Protein AF-A0A8T5IUH4-F1 (afdb_monomer_lite)

Foldseek 3Di:
DVVVVVVVVVVVVPDDDDQFDDWQVQKDFQDLEQGLWIGGPVNHDPDSVVDDYDPDQDPNGPPPVQWGWTQDPRDTGTDGD

Structure (mmCIF, N/CA/C/O backbone):
data_AF-A0A8T5IUH4-F1
#
_entry.id   AF-A0A8T5IUH4-F1
#
loop_
_atom_site.group_PDB
_atom_site.id
_atom_site.type_symbol
_atom_site.label_atom_id
_atom_site.label_alt_id
_atom_site.label_comp_id
_atom_site.label_asym_id
_atom_site.label_entity_id
_atom_site.label_seq_id
_atom_site.pdbx_PDB_ins_code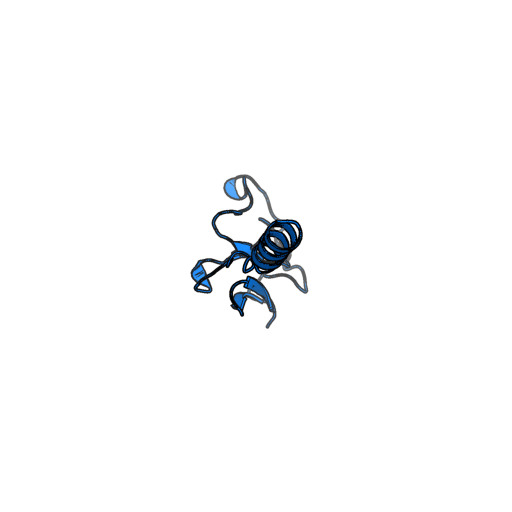
_atom_site.Cartn_x
_atom_site.Cartn_y
_atom_site.Cartn_z
_atom_site.occupancy
_atom_site.B_iso_or_equiv
_atom_site.auth_seq_id
_atom_site.auth_comp_id
_atom_site.auth_asym_id
_atom_site.auth_atom_id
_atom_site.pdbx_PDB_model_num
ATOM 1 N N . MET A 1 1 ? 0.490 -19.579 44.427 1.00 61.72 1 MET A N 1
ATOM 2 C CA . MET A 1 1 ? 1.545 -19.062 43.520 1.00 61.72 1 MET A CA 1
ATOM 3 C C . MET A 1 1 ? 1.552 -19.722 42.140 1.00 61.72 1 MET A C 1
ATOM 5 O O . MET A 1 1 ? 1.591 -18.997 41.159 1.00 61.72 1 MET A O 1
ATOM 9 N N . LYS A 1 2 ? 1.434 -21.055 42.028 1.00 58.47 2 LYS A N 1
ATOM 10 C CA . LYS A 1 2 ? 1.405 -21.771 40.732 1.00 58.47 2 LYS A CA 1
ATOM 11 C C . LYS A 1 2 ? 0.251 -21.346 39.800 1.00 58.47 2 LYS A C 1
ATOM 13 O O . LYS A 1 2 ? 0.466 -21.162 38.611 1.00 58.47 2 LYS A O 1
ATOM 18 N N . TYR A 1 3 ? -0.934 -21.081 40.358 1.00 64.31 3 TYR A N 1
ATOM 19 C CA . TYR A 1 3 ? -2.095 -20.569 39.609 1.00 64.31 3 TYR A CA 1
ATOM 20 C C . TYR A 1 3 ? -2.022 -19.071 39.272 1.00 64.31 3 TYR A C 1
ATOM 22 O O . TYR A 1 3 ? -2.642 -18.637 38.310 1.00 64.31 3 TYR A O 1
ATOM 30 N N . LEU A 1 4 ? -1.240 -18.288 40.027 1.00 61.78 4 LEU A N 1
ATOM 31 C CA . LEU A 1 4 ? -1.059 -16.852 39.779 1.00 61.78 4 LEU A CA 1
ATOM 32 C C . LEU A 1 4 ? -0.200 -16.620 38.525 1.00 61.78 4 LEU A C 1
ATOM 34 O O . LEU A 1 4 ? -0.506 -15.755 37.716 1.00 61.78 4 LEU A O 1
ATOM 38 N N . ILE A 1 5 ? 0.823 -17.459 38.331 1.00 63.09 5 ILE A N 1
ATOM 39 C CA . ILE A 1 5 ? 1.654 -17.481 37.117 1.00 63.09 5 ILE A CA 1
ATOM 40 C C . ILE A 1 5 ? 0.835 -17.961 35.907 1.00 63.09 5 ILE A C 1
ATOM 42 O O . ILE A 1 5 ? 0.968 -17.407 34.820 1.00 63.09 5 ILE A O 1
ATOM 46 N N . LEU A 1 6 ? -0.053 -18.944 36.103 1.00 59.66 6 LEU A N 1
ATOM 47 C CA . LEU A 1 6 ? -0.937 -19.446 35.047 1.00 59.66 6 LEU A CA 1
ATOM 48 C C . LEU A 1 6 ? -1.959 -18.383 34.590 1.00 59.66 6 LEU A C 1
ATOM 50 O O . LEU A 1 6 ? -2.175 -18.223 33.396 1.00 59.66 6 LEU A O 1
ATOM 54 N N . LEU A 1 7 ? -2.545 -17.621 35.523 1.00 61.38 7 LEU A N 1
ATOM 55 C CA . LEU A 1 7 ? -3.501 -16.541 35.227 1.00 61.38 7 LEU A CA 1
ATOM 56 C C . LEU A 1 7 ? -2.859 -15.352 34.494 1.00 61.38 7 LEU A C 1
ATOM 58 O O . LEU A 1 7 ? -3.471 -14.798 33.583 1.00 61.38 7 LEU A O 1
ATOM 62 N N . LEU A 1 8 ? -1.620 -14.989 34.838 1.00 61.09 8 LEU A N 1
ATOM 63 C CA . LEU A 1 8 ? -0.877 -13.928 34.146 1.00 61.09 8 LEU A CA 1
ATOM 64 C C . LEU A 1 8 ? -0.540 -14.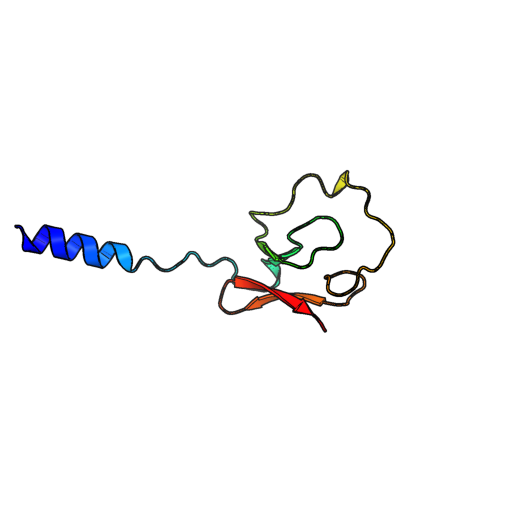297 32.691 1.00 61.09 8 LEU A C 1
ATOM 66 O O . LEU A 1 8 ? -0.549 -13.428 31.824 1.00 61.09 8 LEU A O 1
ATOM 70 N N . PHE A 1 9 ? -0.302 -15.580 32.405 1.00 61.06 9 PHE A N 1
ATOM 71 C CA . PHE A 1 9 ? -0.047 -16.063 31.043 1.00 61.06 9 PHE A CA 1
ATOM 72 C C . PHE A 1 9 ? -1.299 -16.030 30.150 1.00 61.06 9 PHE A C 1
ATOM 74 O O . PHE A 1 9 ? -1.197 -15.733 28.963 1.00 61.06 9 PHE A O 1
ATOM 81 N N . VAL A 1 10 ? -2.484 -16.292 30.714 1.00 62.53 10 VAL A N 1
ATOM 82 C CA . VAL A 1 10 ? -3.757 -16.263 29.968 1.00 62.53 10 VAL A CA 1
ATOM 83 C C . VAL A 1 10 ? -4.173 -14.829 29.611 1.00 62.53 10 VAL A C 1
ATOM 85 O O . VAL A 1 10 ? -4.656 -14.608 28.505 1.00 62.53 10 VAL A O 1
ATOM 88 N N . LEU A 1 11 ? -3.925 -13.842 30.485 1.00 59.25 11 LEU A N 1
ATOM 89 C CA . LEU A 1 11 ? -4.222 -12.426 30.200 1.00 59.25 11 LEU A CA 1
ATOM 90 C C . LEU A 1 11 ? -3.351 -11.821 29.081 1.00 59.25 11 LEU A C 1
ATOM 92 O O . LEU A 1 11 ? -3.793 -10.905 28.391 1.00 59.25 11 LEU A O 1
ATOM 96 N N . ALA A 1 12 ? -2.123 -12.310 28.891 1.00 59.81 12 ALA A N 1
ATOM 97 C CA . ALA A 1 12 ? -1.214 -11.802 27.857 1.00 59.81 12 ALA A CA 1
ATOM 98 C C . ALA A 1 12 ? -1.579 -12.281 26.437 1.00 59.81 12 ALA A C 1
ATOM 100 O O . ALA A 1 12 ? -1.239 -11.626 25.455 1.00 59.81 12 ALA A O 1
ATOM 101 N N . LEU A 1 13 ? -2.296 -13.404 2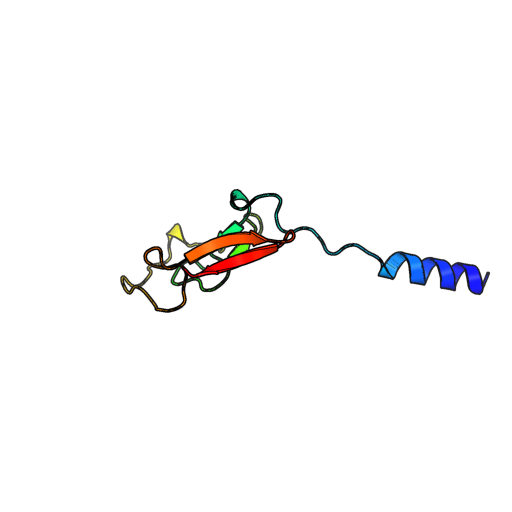6.317 1.00 58.53 13 LEU A N 1
ATOM 102 C CA . LEU A 1 13 ? -2.707 -13.992 25.035 1.00 58.53 13 LEU A CA 1
ATOM 103 C C . LEU A 1 13 ? -3.909 -13.280 24.394 1.00 58.53 13 LEU A C 1
ATOM 105 O O . LEU A 1 13 ? -4.179 -13.476 23.213 1.00 58.53 13 LEU A O 1
ATOM 109 N N . THR A 1 14 ? -4.610 -12.428 25.144 1.00 64.12 14 THR A N 1
ATOM 110 C CA . THR A 1 14 ? -5.716 -11.587 24.660 1.00 64.12 14 THR A CA 1
ATOM 111 C C . THR A 1 14 ? -5.257 -10.182 24.258 1.00 64.12 14 THR A C 1
ATOM 113 O O . THR A 1 14 ? -6.017 -9.221 24.370 1.00 64.12 14 THR A O 1
ATOM 116 N N . ALA A 1 15 ? -4.006 -10.025 23.820 1.00 66.44 15 ALA A N 1
ATOM 117 C CA . ALA A 1 15 ? -3.556 -8.774 23.225 1.00 66.44 15 ALA A CA 1
ATOM 118 C C . ALA A 1 15 ? -4.303 -8.560 21.897 1.00 66.44 15 ALA A C 1
ATOM 120 O O . ALA A 1 15 ? -4.160 -9.337 20.953 1.00 66.44 15 ALA A O 1
ATOM 121 N N . CYS A 1 16 ? -5.142 -7.524 21.853 1.00 68.06 16 CYS A N 1
ATOM 122 C CA . CYS A 1 16 ? -5.848 -7.095 20.651 1.00 68.06 16 CYS A CA 1
ATOM 123 C C . CYS A 1 16 ? -4.820 -6.850 19.536 1.00 68.06 16 CYS A C 1
ATOM 125 O O . CYS A 1 16 ? -3.833 -6.146 19.765 1.00 68.06 16 CYS A O 1
ATOM 127 N N . ALA A 1 17 ? -5.019 -7.448 18.358 1.00 74.00 17 ALA A N 1
ATOM 128 C CA . ALA A 1 17 ? -4.151 -7.187 17.214 1.00 74.00 17 ALA A CA 1
ATOM 129 C C . ALA A 1 17 ? -4.090 -5.668 16.953 1.00 74.00 17 ALA A C 1
ATOM 131 O O . ALA A 1 17 ? -5.122 -4.997 17.075 1.00 74.00 17 ALA A O 1
ATOM 132 N N . PRO A 1 18 ? -2.911 -5.107 16.630 1.00 81.44 18 PRO A N 1
ATOM 133 C CA . PRO A 1 18 ? -2.793 -3.676 16.393 1.00 81.44 18 PRO A CA 1
ATOM 134 C C . PRO A 1 18 ? -3.693 -3.260 15.223 1.00 81.44 18 PRO A C 1
ATOM 136 O O . PRO A 1 18 ? -3.716 -3.907 14.177 1.00 81.44 18 PRO A O 1
ATOM 139 N N . LYS A 1 19 ? -4.452 -2.180 15.426 1.00 93.06 19 LYS A N 1
ATOM 140 C CA . LYS A 1 19 ? -5.273 -1.535 14.396 1.00 93.06 19 LYS A CA 1
ATOM 141 C C . LYS A 1 19 ? -4.356 -0.911 13.344 1.00 93.06 19 LYS A C 1
ATOM 143 O O . LYS A 1 19 ? -3.475 -0.136 13.697 1.00 93.06 19 LYS A O 1
ATOM 148 N N . GLU A 1 20 ? -4.582 -1.234 12.073 1.00 95.94 20 GLU A N 1
ATOM 149 C CA . GLU A 1 20 ? -3.803 -0.679 10.958 1.00 95.94 20 GLU A CA 1
ATOM 150 C C . GLU A 1 20 ? -4.328 0.699 10.534 1.00 95.94 20 GLU A C 1
ATOM 152 O O . GLU A 1 20 ? -3.542 1.582 10.215 1.00 95.94 20 GLU A O 1
ATOM 157 N N . CYS A 1 21 ? -5.652 0.885 10.548 1.00 97.31 21 CYS A N 1
ATOM 158 C CA . CYS A 1 21 ? -6.312 2.092 10.047 1.00 97.31 21 CYS A CA 1
ATOM 159 C C . CYS A 1 21 ? -7.581 2.440 10.833 1.00 97.31 21 CYS A C 1
ATOM 161 O O . CYS A 1 21 ? -8.300 1.556 11.327 1.00 97.31 21 CYS A O 1
ATOM 163 N N . GLU A 1 22 ? -7.875 3.736 10.935 1.00 97.31 22 GLU A N 1
ATOM 164 C CA . GLU A 1 22 ? -9.162 4.286 11.360 1.00 97.31 22 GLU A CA 1
ATOM 165 C C . GLU A 1 22 ? -10.067 4.563 10.161 1.00 97.31 22 GLU A C 1
ATOM 167 O O . GLU A 1 22 ? -11.247 4.207 10.200 1.00 97.31 22 GLU A O 1
ATOM 172 N N . THR A 1 23 ? -9.510 5.159 9.107 1.00 98.06 23 THR A N 1
ATOM 173 C CA . THR A 1 23 ? -10.225 5.535 7.888 1.00 98.06 23 THR A CA 1
ATOM 174 C C . THR A 1 23 ? -9.456 5.092 6.645 1.00 98.06 23 THR A C 1
ATOM 176 O O . THR A 1 23 ? -8.318 4.631 6.722 1.00 98.06 23 THR A O 1
ATOM 179 N N . SER A 1 24 ? -10.092 5.161 5.472 1.00 98.19 24 SER A N 1
ATOM 180 C CA . SER A 1 24 ? -9.459 4.712 4.222 1.00 98.19 24 SER A CA 1
ATOM 181 C C . SER A 1 24 ? -8.270 5.586 3.816 1.00 98.19 24 SER A C 1
ATOM 183 O O . SER A 1 24 ? -7.396 5.116 3.099 1.00 98.19 24 SER A O 1
ATOM 185 N N . GLU A 1 25 ? -8.207 6.822 4.308 1.00 97.94 25 GLU A N 1
ATOM 186 C CA . GLU A 1 25 ? -7.100 7.757 4.106 1.00 97.94 25 GLU A CA 1
ATOM 187 C C . GLU A 1 25 ? -5.802 7.304 4.798 1.00 97.94 25 GLU A C 1
ATOM 189 O O . GLU A 1 25 ? -4.720 7.721 4.390 1.00 97.94 25 GLU A O 1
ATOM 194 N N . ASP A 1 26 ? -5.887 6.409 5.787 1.00 98.00 26 ASP A N 1
ATOM 195 C CA . ASP A 1 26 ? -4.715 5.805 6.435 1.00 98.00 26 ASP A CA 1
ATOM 196 C C . ASP A 1 26 ? -4.054 4.714 5.574 1.00 98.00 26 ASP A C 1
ATOM 198 O O . ASP A 1 26 ? -2.960 4.232 5.892 1.00 98.00 26 ASP A O 1
ATOM 202 N N . CYS A 1 27 ? -4.733 4.294 4.501 1.00 98.44 27 CYS A N 1
ATOM 203 C CA . CYS A 1 27 ? -4.349 3.171 3.665 1.00 98.44 27 CYS A CA 1
ATOM 204 C C . CYS A 1 27 ? -3.845 3.629 2.298 1.00 98.44 27 CYS A C 1
ATOM 206 O O . CYS A 1 27 ? -4.501 4.382 1.581 1.00 98.44 27 CYS A O 1
ATOM 208 N N . ILE A 1 28 ? -2.703 3.086 1.894 1.00 98.00 28 ILE A N 1
ATOM 209 C CA . ILE A 1 28 ? -2.036 3.400 0.629 1.00 98.00 28 ILE A CA 1
ATOM 210 C C . ILE A 1 28 ? -1.634 2.116 -0.108 1.00 98.00 28 ILE A C 1
ATOM 212 O O . ILE A 1 28 ? -1.584 1.047 0.508 1.00 98.00 28 ILE A O 1
ATOM 216 N N . PRO A 1 29 ? -1.334 2.179 -1.417 1.00 98.19 29 PRO A N 1
ATOM 217 C CA . PRO A 1 29 ? -0.784 1.043 -2.153 1.00 98.19 29 PRO A CA 1
ATOM 218 C C . PRO A 1 29 ? 0.488 0.484 -1.496 1.00 98.19 29 PRO A C 1
ATOM 220 O O . PRO A 1 29 ? 1.378 1.237 -1.106 1.00 98.19 29 PRO A O 1
ATOM 223 N N . ALA A 1 30 ? 0.597 -0.844 -1.389 1.00 98.06 30 ALA A N 1
ATOM 224 C CA . ALA A 1 30 ? 1.740 -1.507 -0.744 1.00 98.06 30 ALA A CA 1
ATOM 225 C C . ALA A 1 30 ? 3.017 -1.547 -1.605 1.00 98.06 30 ALA A C 1
ATOM 227 O O . ALA A 1 30 ? 4.060 -2.018 -1.161 1.00 98.06 30 ALA A O 1
ATOM 228 N N . SER A 1 31 ? 2.929 -1.109 -2.856 1.00 97.31 31 SER A N 1
ATOM 229 C CA . SER A 1 31 ? 4.016 -1.098 -3.835 1.00 97.31 31 SER A CA 1
ATOM 230 C C . SER A 1 31 ? 3.878 0.136 -4.723 1.00 97.31 31 SER A C 1
ATOM 232 O O . SER A 1 31 ? 2.775 0.638 -4.926 1.00 97.31 31 SER A O 1
ATOM 234 N N . CYS A 1 32 ? 4.999 0.628 -5.255 1.00 96.56 32 CYS A N 1
ATOM 235 C CA . CYS A 1 32 ? 5.010 1.841 -6.077 1.00 96.56 32 CYS A CA 1
ATOM 236 C C . CYS A 1 32 ? 4.296 1.667 -7.424 1.00 96.56 32 CYS A C 1
ATOM 238 O O . CYS A 1 32 ? 3.690 2.608 -7.924 1.00 96.56 32 CYS A O 1
ATOM 240 N N . CYS A 1 33 ? 4.367 0.468 -8.004 1.00 96.81 33 CYS A N 1
ATOM 241 C CA . CYS A 1 33 ? 3.796 0.155 -9.309 1.00 96.81 33 CYS A CA 1
ATOM 242 C C . CYS A 1 33 ? 2.884 -1.059 -9.183 1.00 96.81 33 CYS A C 1
ATOM 244 O O . CYS A 1 33 ? 3.259 -2.024 -8.515 1.00 96.81 33 CYS A O 1
ATOM 246 N N . HIS A 1 34 ? 1.740 -1.036 -9.867 1.00 97.38 34 HIS A N 1
ATOM 247 C CA . HIS A 1 34 ? 0.892 -2.215 -10.059 1.00 97.38 34 HIS A CA 1
ATOM 248 C C . HIS A 1 34 ? 0.489 -2.912 -8.750 1.00 97.38 34 HIS A C 1
ATOM 250 O O . HIS A 1 34 ? 0.383 -4.138 -8.686 1.00 97.38 34 HIS A O 1
ATOM 256 N N . ALA A 1 35 ? 0.286 -2.140 -7.679 1.00 98.19 35 ALA A N 1
ATOM 257 C CA . ALA A 1 35 ? -0.021 -2.699 -6.371 1.00 98.19 35 ALA A CA 1
ATOM 258 C C . ALA A 1 35 ? -1.330 -3.493 -6.417 1.00 98.19 35 ALA A C 1
ATOM 260 O O . ALA A 1 35 ? -2.351 -2.988 -6.875 1.00 98.19 35 ALA A O 1
ATOM 261 N N . SER A 1 36 ? -1.316 -4.720 -5.905 1.00 98.25 36 SER A N 1
ATOM 262 C CA . SER A 1 36 ? -2.511 -5.558 -5.718 1.00 98.25 36 SER A CA 1
ATOM 263 C C . SER A 1 36 ? -2.964 -5.622 -4.256 1.00 98.25 36 SER A C 1
ATOM 265 O O . SER A 1 36 ? -3.993 -6.215 -3.936 1.00 98.25 36 SER A O 1
ATOM 267 N N . THR A 1 37 ? -2.205 -4.995 -3.355 1.00 98.50 37 THR A N 1
ATOM 268 C CA . THR A 1 37 ? -2.463 -4.948 -1.914 1.00 98.50 37 THR A CA 1
ATOM 269 C C . THR A 1 37 ? -2.262 -3.535 -1.372 1.00 98.50 37 THR A C 1
ATOM 271 O O . THR A 1 37 ? -1.653 -2.676 -2.016 1.00 98.50 37 THR A O 1
ATOM 274 N N . CYS A 1 38 ? -2.760 -3.305 -0.159 1.00 98.56 38 CYS A N 1
ATOM 275 C CA . CYS A 1 38 ? -2.649 -2.035 0.549 1.00 98.56 38 CYS A CA 1
ATOM 276 C C . CYS A 1 38 ? -1.849 -2.199 1.841 1.00 98.56 38 CYS A C 1
ATOM 278 O O . CYS A 1 38 ? -1.737 -3.298 2.378 1.00 98.56 38 CYS A O 1
ATOM 280 N N . THR A 1 39 ? -1.286 -1.095 2.313 1.00 98.00 39 THR A N 1
ATOM 281 C CA . THR A 1 39 ? -0.511 -0.982 3.548 1.00 98.00 39 THR A CA 1
ATOM 282 C C . THR A 1 39 ? -0.881 0.317 4.265 1.00 98.00 39 THR A C 1
ATOM 284 O O . THR A 1 39 ? -1.629 1.137 3.729 1.00 98.00 39 THR A O 1
ATOM 287 N N . THR A 1 40 ? -0.376 0.510 5.478 1.00 97.88 40 THR A N 1
ATOM 288 C CA . THR A 1 40 ? -0.549 1.752 6.242 1.00 97.88 40 THR A CA 1
ATOM 289 C C . THR A 1 40 ? 0.407 2.837 5.752 1.00 97.88 40 THR A C 1
ATOM 291 O O . THR A 1 40 ? 1.497 2.537 5.264 1.00 97.88 40 THR A O 1
ATOM 294 N N . LEU A 1 41 ? 0.064 4.109 5.971 1.00 95.69 41 LEU A N 1
ATOM 295 C CA . LEU A 1 41 ? 0.967 5.245 5.717 1.00 95.69 41 LEU A CA 1
ATOM 296 C C . LEU A 1 41 ? 2.348 5.088 6.376 1.00 95.69 41 LEU A C 1
ATOM 298 O O . LEU A 1 41 ? 3.367 5.451 5.795 1.00 95.69 41 LEU A O 1
ATOM 302 N N . THR A 1 42 ? 2.398 4.525 7.584 1.00 95.31 42 THR A N 1
ATOM 303 C CA . THR A 1 42 ? 3.651 4.282 8.319 1.00 95.31 42 THR A CA 1
ATOM 304 C C . THR A 1 42 ? 4.541 3.217 7.681 1.00 95.31 42 THR A C 1
ATOM 306 O O . THR A 1 42 ? 5.743 3.209 7.925 1.00 95.31 42 THR A O 1
ATOM 309 N N . ASN A 1 43 ? 3.961 2.352 6.852 1.00 96.31 43 ASN A N 1
ATOM 310 C CA . ASN A 1 43 ? 4.636 1.282 6.126 1.00 96.31 43 ASN A CA 1
ATOM 311 C C . ASN A 1 43 ? 4.670 1.579 4.619 1.00 96.31 43 ASN A C 1
ATOM 313 O O . ASN A 1 43 ? 4.644 0.652 3.805 1.00 96.31 43 ASN A O 1
ATOM 317 N N . ALA A 1 44 ? 4.670 2.863 4.244 1.00 95.69 44 ALA A N 1
ATOM 318 C CA . ALA A 1 44 ? 4.732 3.275 2.852 1.00 95.69 44 ALA A CA 1
ATOM 319 C C . ALA A 1 44 ? 5.960 2.678 2.147 1.00 95.69 44 ALA A C 1
ATOM 321 O O . ALA A 1 44 ? 7.054 2.686 2.724 1.00 95.69 44 ALA A O 1
ATOM 322 N N . PRO A 1 45 ? 5.816 2.192 0.901 1.00 95.31 45 PRO A N 1
ATOM 323 C CA . PRO A 1 45 ? 6.966 1.779 0.109 1.00 95.31 45 PRO A CA 1
ATOM 324 C C . PRO A 1 45 ? 7.930 2.960 -0.080 1.00 95.31 45 PRO A C 1
ATOM 326 O O . PRO A 1 45 ? 7.511 4.079 -0.390 1.00 95.31 45 PRO A O 1
ATOM 329 N N . SER A 1 46 ? 9.228 2.718 0.120 1.00 92.69 46 SER A N 1
ATOM 330 C CA . SER A 1 46 ? 10.261 3.732 -0.101 1.00 92.69 46 SER A CA 1
ATOM 331 C C . SER A 1 46 ? 10.533 3.928 -1.595 1.00 92.69 46 SER A C 1
ATOM 333 O O . SER A 1 46 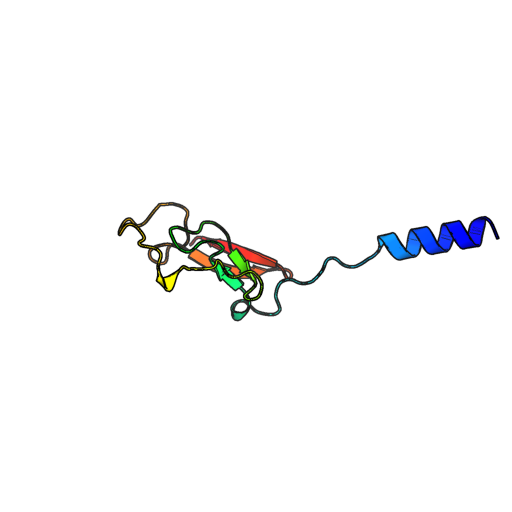? 10.238 3.067 -2.420 1.00 92.69 46 SER A O 1
ATOM 335 N N . ASP A 1 47 ? 11.104 5.083 -1.944 1.00 92.50 47 ASP A N 1
ATOM 336 C CA . ASP A 1 47 ? 11.700 5.345 -3.263 1.00 92.50 47 ASP A CA 1
ATOM 337 C C . ASP A 1 47 ? 10.739 5.316 -4.468 1.00 92.50 47 ASP A C 1
ATOM 339 O O . ASP A 1 47 ? 11.179 5.304 -5.621 1.00 92.50 47 ASP A O 1
ATOM 343 N N . CYS A 1 48 ? 9.423 5.416 -4.244 1.00 93.81 48 CYS A N 1
ATOM 344 C CA . CYS A 1 48 ? 8.453 5.516 -5.341 1.00 93.81 48 CYS A CA 1
ATOM 345 C C . CYS A 1 48 ? 8.685 6.736 -6.246 1.00 93.81 48 CYS A C 1
ATOM 347 O O . CYS A 1 48 ? 8.387 6.675 -7.432 1.00 93.81 48 CYS A O 1
ATOM 349 N N . ALA A 1 49 ? 9.277 7.816 -5.722 1.00 93.69 49 ALA A N 1
ATOM 350 C CA . ALA A 1 49 ? 9.644 8.999 -6.506 1.00 93.69 49 ALA A CA 1
ATOM 351 C C . ALA A 1 49 ? 10.761 8.738 -7.538 1.00 93.69 49 ALA A C 1
ATOM 353 O O . ALA A 1 49 ? 10.868 9.468 -8.520 1.00 93.69 49 ALA A O 1
ATOM 354 N N . PHE A 1 50 ? 11.585 7.709 -7.321 1.00 94.25 50 PHE A N 1
ATOM 355 C CA . PHE A 1 50 ? 12.694 7.327 -8.203 1.00 94.25 50 PHE A CA 1
ATOM 356 C C . PHE A 1 50 ? 12.426 6.011 -8.946 1.00 94.25 50 PHE A C 1
ATOM 358 O O . PHE A 1 50 ? 13.296 5.502 -9.652 1.00 94.25 50 PHE A O 1
ATOM 365 N N . THR A 1 51 ? 11.223 5.458 -8.793 1.00 95.12 51 THR A N 1
ATOM 366 C CA . THR A 1 51 ? 10.808 4.215 -9.436 1.00 95.12 51 THR A CA 1
ATOM 367 C C . THR A 1 51 ? 10.106 4.525 -10.754 1.00 95.12 51 THR A C 1
ATOM 369 O O . THR A 1 51 ? 9.114 5.250 -10.789 1.00 95.12 51 THR A O 1
ATOM 372 N N . PHE A 1 52 ? 10.593 3.944 -11.849 1.00 95.06 52 PHE A N 1
ATOM 373 C CA . PHE A 1 52 ? 9.948 4.044 -13.157 1.00 95.06 52 PHE A CA 1
ATOM 374 C C . PHE A 1 52 ? 8.998 2.863 -13.357 1.00 95.06 52 PHE A C 1
ATOM 376 O O . PHE A 1 52 ? 9.436 1.739 -13.599 1.00 95.06 52 PHE A O 1
ATOM 383 N N . CYS A 1 53 ? 7.696 3.122 -13.251 1.00 94.62 53 CYS A N 1
ATOM 384 C CA . CYS A 1 53 ? 6.666 2.127 -13.533 1.00 94.62 53 CYS A CA 1
ATOM 385 C C . CYS A 1 53 ? 6.439 1.972 -15.041 1.00 94.62 53 CYS A C 1
ATOM 387 O O . CYS A 1 53 ? 6.632 2.914 -15.816 1.00 94.62 53 CYS A O 1
ATOM 389 N N . SER A 1 54 ? 5.982 0.791 -15.460 1.00 96.94 54 SER A N 1
ATOM 390 C CA . SER A 1 54 ? 5.455 0.628 -16.814 1.00 96.94 54 SER A CA 1
ATOM 391 C C . SER A 1 54 ? 4.161 1.444 -16.978 1.00 96.94 54 SER A C 1
ATOM 393 O O . SER A 1 54 ? 3.476 1.735 -15.999 1.00 96.94 54 SER A O 1
ATOM 395 N N . GLN A 1 55 ? 3.812 1.809 -18.215 1.00 95.81 55 GLN A N 1
ATOM 396 C CA . GLN A 1 55 ? 2.535 2.478 -18.517 1.00 95.81 55 GLN A CA 1
ATOM 397 C C . GLN A 1 55 ? 1.373 1.485 -18.711 1.00 95.81 55 GLN A C 1
ATOM 399 O O . GLN A 1 55 ? 0.301 1.868 -19.174 1.00 95.81 55 GLN A O 1
ATOM 404 N N . GLU A 1 56 ? 1.583 0.203 -18.409 1.00 97.69 56 GLU A N 1
ATOM 405 C CA . GLU A 1 56 ? 0.552 -0.821 -18.521 1.00 97.69 56 GLU A CA 1
ATOM 406 C C . GLU A 1 56 ? -0.465 -0.702 -17.377 1.00 97.69 56 GLU A C 1
ATOM 408 O O . GLU A 1 56 ? -0.098 -0.554 -16.213 1.00 97.69 56 GLU A O 1
ATOM 413 N N . CYS A 1 57 ? -1.754 -0.820 -17.696 1.00 97.12 57 CYS A N 1
ATOM 414 C CA . CYS A 1 57 ? -2.780 -1.086 -16.692 1.00 97.12 57 CYS A CA 1
ATOM 415 C C . CYS A 1 57 ? -2.793 -2.591 -16.410 1.00 97.12 57 CYS A C 1
ATOM 417 O O . CYS A 1 57 ? -3.430 -3.345 -17.150 1.00 97.12 57 CYS A O 1
ATOM 419 N N . VAL A 1 58 ? -2.087 -3.040 -15.371 1.00 98.12 58 VAL A N 1
ATOM 420 C CA . VAL A 1 58 ? -2.024 -4.473 -15.063 1.00 98.12 58 VAL A CA 1
ATOM 421 C C . VAL A 1 58 ? -3.388 -4.920 -14.516 1.00 98.12 58 VAL A C 1
ATOM 423 O O . VAL A 1 58 ? -3.966 -4.241 -13.664 1.00 98.12 58 VAL A O 1
ATOM 426 N N . PRO A 1 59 ? -3.966 -6.029 -15.005 1.00 97.62 59 PRO A N 1
ATOM 427 C CA . PRO A 1 59 ? -5.248 -6.510 -14.506 1.00 97.62 59 PRO A CA 1
ATOM 428 C C . PRO A 1 59 ? -5.139 -7.010 -13.061 1.00 97.62 59 PRO A C 1
ATOM 430 O O . PRO A 1 59 ? -4.124 -7.576 -12.658 1.00 97.62 59 PRO A O 1
ATOM 433 N N . ASN A 1 60 ? -6.233 -6.887 -12.303 1.00 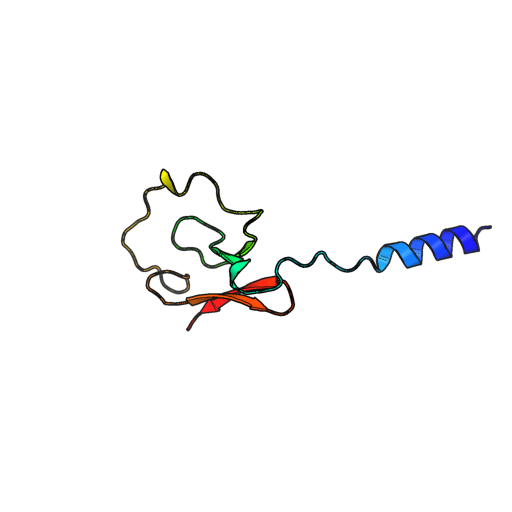96.81 60 ASN A N 1
ATOM 434 C CA . ASN A 1 60 ? -6.328 -7.298 -10.891 1.00 96.81 60 ASN A CA 1
ATOM 435 C C . ASN A 1 60 ? -5.371 -6.548 -9.943 1.00 96.81 60 ASN A C 1
ATOM 437 O O . ASN A 1 60 ? -4.986 -7.065 -8.892 1.00 96.81 60 ASN A O 1
ATOM 441 N N . THR A 1 61 ? -5.001 -5.322 -10.305 1.00 98.38 61 THR A N 1
ATOM 442 C CA . THR A 1 61 ? -4.249 -4.389 -9.460 1.00 98.38 61 THR A CA 1
ATOM 443 C C . THR A 1 61 ? -5.097 -3.147 -9.180 1.00 98.38 61 THR A C 1
ATOM 445 O O . THR A 1 61 ? -6.249 -3.036 -9.603 1.00 98.38 61 THR A O 1
ATOM 448 N N . LEU A 1 62 ? -4.525 -2.189 -8.457 1.00 98.19 62 LEU A N 1
ATOM 449 C CA . LEU A 1 62 ? -5.113 -0.875 -8.216 1.00 98.19 62 LEU A CA 1
ATOM 450 C C . LEU A 1 62 ? -4.892 0.108 -9.382 1.00 98.19 62 LEU A C 1
ATOM 452 O O . LEU A 1 62 ? -5.302 1.266 -9.289 1.00 98.19 62 LEU A O 1
ATOM 456 N N . ASP A 1 63 ? -4.260 -0.323 -10.477 1.00 97.62 63 ASP A N 1
ATOM 457 C CA . ASP A 1 63 ? -3.970 0.550 -11.613 1.00 97.62 63 ASP A CA 1
ATOM 458 C C . ASP A 1 63 ? -5.238 1.042 -12.303 1.00 97.62 63 ASP A C 1
ATOM 460 O O . ASP A 1 63 ? -6.261 0.356 -12.348 1.00 97.62 63 ASP A O 1
ATOM 464 N N . CYS A 1 64 ? -5.143 2.214 -12.934 1.00 96.25 64 CYS A N 1
ATOM 465 C CA . CYS A 1 64 ? -6.138 2.707 -13.888 1.00 96.25 64 CYS A CA 1
ATOM 466 C C . CYS A 1 64 ? -7.577 2.700 -13.343 1.00 96.25 64 CYS A C 1
ATOM 468 O O . CYS A 1 64 ? -8.533 2.444 -14.072 1.00 96.25 64 CYS A O 1
ATOM 470 N N . ASN A 1 65 ? -7.728 3.014 -12.051 1.00 96.00 65 ASN A N 1
ATOM 471 C CA . ASN A 1 65 ? -8.999 3.051 -11.326 1.00 96.00 65 ASN A CA 1
ATOM 472 C C . ASN A 1 65 ? -9.720 1.699 -11.181 1.00 96.00 65 ASN A C 1
ATOM 474 O O . ASN A 1 65 ? -10.900 1.710 -10.816 1.00 96.00 65 ASN A O 1
ATOM 478 N N . GLN A 1 66 ? -9.042 0.569 -11.402 1.00 97.88 66 GLN A N 1
ATOM 479 C CA . GLN A 1 66 ? -9.587 -0.784 -11.209 1.00 97.88 66 GLN A CA 1
ATOM 480 C C . GLN A 1 66 ? -9.884 -1.115 -9.739 1.00 97.88 66 GLN A C 1
ATOM 482 O O . GLN A 1 66 ? -10.622 -2.052 -9.457 1.00 97.88 66 GLN A O 1
ATOM 487 N N . GLY A 1 67 ? -9.360 -0.339 -8.791 1.00 97.44 67 GLY A N 1
ATOM 488 C CA . GLY A 1 67 ? -9.624 -0.525 -7.371 1.00 97.44 67 GLY A CA 1
ATOM 489 C C . GLY A 1 67 ? -9.156 0.648 -6.523 1.00 97.44 67 GLY A C 1
ATOM 490 O O . GLY A 1 67 ? -8.773 1.697 -7.043 1.00 97.44 67 GLY A O 1
ATOM 491 N N . GLY A 1 68 ? -9.200 0.466 -5.207 1.00 98.25 68 GLY A N 1
ATOM 492 C CA . GLY A 1 68 ? -8.607 1.387 -4.242 1.00 98.25 68 GLY A CA 1
ATOM 493 C C . GLY A 1 68 ? -8.319 0.721 -2.900 1.00 98.25 68 GLY A C 1
ATOM 494 O O . GLY A 1 68 ? -8.775 -0.392 -2.629 1.00 98.25 68 GLY A O 1
ATOM 495 N N . CYS A 1 69 ? -7.569 1.426 -2.057 1.00 98.62 69 CYS A N 1
ATOM 496 C CA . CYS A 1 69 ? -7.344 1.021 -0.677 1.00 98.62 69 CYS A CA 1
ATOM 497 C C . CYS A 1 69 ? -8.498 1.470 0.213 1.00 98.62 69 CYS A C 1
ATOM 499 O O . CYS A 1 69 ? -8.941 2.614 0.134 1.00 98.62 69 CYS A O 1
ATOM 501 N N . GLN A 1 70 ? -8.989 0.559 1.050 1.00 98.50 70 GLN A N 1
ATOM 502 C CA . GLN A 1 70 ? -10.054 0.837 2.007 1.00 98.50 70 GLN A CA 1
ATOM 503 C C . GLN A 1 70 ? -9.688 0.330 3.394 1.00 98.50 70 GLN A C 1
ATOM 505 O O . GLN A 1 70 ? -9.083 -0.736 3.543 1.00 98.50 70 GLN A O 1
ATOM 510 N N . CYS A 1 71 ? -10.130 1.068 4.409 1.00 98.38 71 CYS A N 1
ATOM 511 C CA . CYS A 1 71 ? -10.070 0.597 5.780 1.00 98.38 71 CYS A CA 1
ATOM 512 C C . CYS A 1 71 ? -11.300 -0.252 6.104 1.00 98.38 71 CYS A C 1
ATOM 514 O O . CYS A 1 71 ? -12.408 0.257 6.275 1.00 98.38 71 CYS A O 1
ATOM 516 N N . ILE A 1 72 ? -11.111 -1.566 6.199 1.00 97.94 72 ILE A N 1
ATOM 517 C CA . ILE A 1 72 ? -12.188 -2.525 6.450 1.00 97.94 72 ILE A CA 1
ATOM 518 C C . ILE A 1 72 ? -11.834 -3.326 7.692 1.00 97.94 72 ILE A C 1
ATOM 520 O O . ILE A 1 72 ? -10.825 -4.028 7.725 1.00 97.94 72 ILE A O 1
ATOM 524 N N . LYS A 1 73 ? -12.687 -3.243 8.721 1.00 96.00 73 LYS A N 1
ATOM 525 C CA . LYS A 1 73 ? -12.453 -3.898 10.021 1.00 96.00 73 LYS A CA 1
ATOM 526 C C . LYS A 1 73 ? -11.047 -3.599 10.562 1.00 96.00 73 LYS A C 1
ATOM 528 O O . LYS A 1 73 ? -10.340 -4.507 10.988 1.00 96.00 73 LYS A O 1
ATOM 533 N N . ASN A 1 74 ? -10.655 -2.323 10.506 1.00 96.69 74 ASN A N 1
ATOM 534 C CA . ASN A 1 74 ? -9.371 -1.828 11.009 1.00 96.69 74 ASN A CA 1
ATOM 535 C C . ASN A 1 74 ? -8.128 -2.387 10.299 1.00 96.69 74 ASN A C 1
ATOM 537 O O . ASN A 1 74 ? -7.040 -2.339 10.874 1.00 96.69 74 ASN A O 1
ATOM 541 N N . ARG A 1 75 ? -8.288 -2.890 9.066 1.00 97.25 75 ARG A N 1
ATOM 542 C CA . ARG A 1 75 ? -7.199 -3.338 8.191 1.00 97.25 75 ARG A CA 1
ATOM 543 C C . ARG A 1 75 ? -7.236 -2.650 6.836 1.00 97.25 75 ARG A C 1
ATOM 545 O O . ARG A 1 75 ? -8.320 -2.418 6.297 1.00 97.25 75 ARG A O 1
ATOM 552 N N . CYS A 1 76 ? -6.060 -2.381 6.284 1.00 98.38 76 CYS A N 1
ATOM 553 C CA . CYS A 1 76 ? -5.916 -1.817 4.951 1.00 98.38 76 CYS A CA 1
ATOM 554 C C . CYS A 1 76 ? -6.041 -2.920 3.902 1.00 98.38 76 CYS A C 1
ATOM 556 O O . CYS A 1 76 ? -5.150 -3.750 3.739 1.00 98.38 76 CYS A O 1
ATOM 558 N N . LEU A 1 77 ? -7.158 -2.933 3.175 1.00 98.38 77 LEU A N 1
ATOM 559 C CA . LEU A 1 77 ? -7.437 -3.931 2.146 1.00 98.38 77 LEU A CA 1
ATOM 560 C C . LEU A 1 77 ? -7.555 -3.274 0.772 1.00 98.38 77 LEU A C 1
ATOM 562 O O . LEU A 1 77 ? -8.125 -2.192 0.631 1.00 98.38 77 LEU A O 1
ATOM 566 N N . ALA A 1 78 ? -7.046 -3.966 -0.246 1.00 98.31 78 ALA A N 1
ATOM 567 C CA . ALA A 1 78 ? -7.336 -3.639 -1.633 1.00 98.31 78 ALA A CA 1
ATOM 568 C C . ALA A 1 78 ? -8.758 -4.099 -1.975 1.00 98.31 78 ALA A C 1
ATOM 570 O O . ALA A 1 78 ? -9.134 -5.240 -1.699 1.00 98.31 78 ALA A O 1
ATOM 571 N N . VAL A 1 79 ? -9.537 -3.208 -2.583 1.00 98.38 79 VAL A N 1
ATOM 572 C CA . VAL A 1 79 ? -10.885 -3.494 -3.078 1.00 98.38 79 VAL A CA 1
ATOM 573 C C . VAL A 1 79 ? -10.918 -3.176 -4.566 1.00 98.38 79 VAL A C 1
ATOM 575 O O . VAL A 1 79 ? -10.746 -2.020 -4.956 1.00 98.38 79 VAL A O 1
ATOM 578 N N . LEU A 1 80 ? -11.116 -4.208 -5.384 1.00 97.44 80 LEU A N 1
ATOM 579 C CA . LEU A 1 80 ? -11.296 -4.084 -6.831 1.00 97.44 80 LEU A CA 1
ATOM 580 C C . LEU A 1 80 ? -12.760 -3.740 -7.157 1.00 97.44 80 LEU A C 1
ATOM 582 O O . LEU A 1 80 ? -13.658 -4.073 -6.379 1.00 97.44 80 LEU A O 1
ATOM 586 N N . LYS A 1 81 ? -12.980 -3.040 -8.271 1.00 92.31 81 LYS A N 1
ATOM 587 C CA . LYS A 1 81 ? -14.298 -2.615 -8.769 1.00 92.31 81 LYS A CA 1
ATOM 588 C C . LYS A 1 81 ? -14.925 -3.629 -9.716 1.00 92.31 81 LYS A C 1
ATOM 590 O O . LYS A 1 81 ? -14.167 -4.334 -10.415 1.00 92.31 81 LYS A O 1
#

pLDDT: mean 89.5, std 14.12, range [58.47, 98.62]

Secondary structure (DSSP, 8-state):
-HHHHHHHHHHHTT-PPPP--SSGGGEEESSSSS--SEEEGGGPPTTGGG----S---TTSSGGGSEEEEEETTEEEEEE-

Radius of gyration: 18.74 Å; c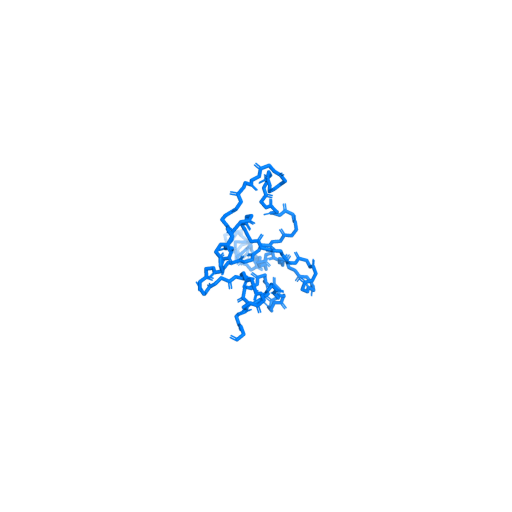hains: 1; bounding box: 27×31×62 Å

Sequence (81 aa):
MKYLILLLFVLALTACAPKECETSEDCIPASCCHASTCTTLTNAPSDCAFTFCSQECVPNTLDCNQGGCQCIKNRCLAVLK